Protein AF-A0A9P5X8L0-F1 (afdb_monomer_lite)

Sequence (121 aa):
MVHIRIDREKSPNWIYQDRNQNISRDLFMTTLLMVHNVLDGAITKDQLVEVAKSVPVPENDQFGECLPWILRVVERLDAGGFVTLKDAEALRGEFTEFAVGNRAYATSSRFPNVKVSSFCS

Foldseek 3Di:
DKFWFDDVVVDLFIDTDDDDDDPPQDQPLDAAEAQDDCVVPDPDPVNLSVLLVVQDDDGHNDGDGDPVSVLSSVVSCCVVVNKPFQDSVVQVVVSVVRSVVQNVVRDSVHDTDYHYDPRMD

Secondary structure (DSSP, 8-state):
-EEEEE-TTT-SSEEEEE----GGG----S-EEE---GGG----HHHHHHHHHTSPPP---S-S--HHHHHHHHHHHHHTTSS-BS-HHHHHHHHHHHHHHHTTT-BTTBPPPEEE-SSB-

Radius of gyration: 14.5 Å; chains: 1; bounding box: 35×28×37 Å

pLDDT: mean 83.15, std 11.41, range [53.38, 96.12]

Structure (mmCIF, N/CA/C/O backbone):
data_AF-A0A9P5X8L0-F1
#
_entry.id   AF-A0A9P5X8L0-F1
#
loop_
_atom_site.group_PDB
_atom_site.id
_atom_site.type_symbol
_atom_site.label_atom_id
_atom_site.label_alt_id
_atom_site.label_comp_id
_atom_site.label_asym_id
_atom_site.label_entity_id
_atom_site.label_seq_id
_atom_site.pdbx_PDB_ins_code
_atom_site.Cartn_x
_atom_site.Cartn_y
_atom_site.Cartn_z
_atom_site.occupancy
_atom_site.B_iso_or_equiv
_atom_site.auth_seq_id
_atom_site.auth_comp_id
_atom_site.auth_asym_id
_atom_site.auth_atom_id
_atom_site.pdbx_PDB_model_num
ATOM 1 N N . MET A 1 1 ? 0.524 8.508 -4.535 1.00 66.81 1 MET A N 1
ATOM 2 C CA . MET A 1 1 ? 0.836 7.066 -4.488 1.00 66.81 1 MET A CA 1
ATOM 3 C C . MET A 1 1 ? 2.252 6.922 -3.962 1.00 66.81 1 MET A C 1
ATOM 5 O O . MET A 1 1 ? 3.106 7.699 -4.378 1.00 66.81 1 MET A O 1
ATOM 9 N N . VAL A 1 2 ? 2.468 5.994 -3.033 1.00 72.50 2 VAL A N 1
ATOM 10 C CA . VAL A 1 2 ? 3.802 5.580 -2.577 1.00 72.50 2 VAL A CA 1
ATOM 11 C C . VAL A 1 2 ? 4.023 4.148 -3.048 1.00 72.50 2 VAL A C 1
ATOM 13 O O . VAL A 1 2 ? 3.094 3.343 -2.997 1.00 72.50 2 VAL A O 1
ATOM 16 N N . HIS A 1 3 ? 5.216 3.836 -3.543 1.00 78.94 3 HIS A N 1
ATOM 17 C CA . HIS A 1 3 ? 5.575 2.483 -3.972 1.00 78.94 3 HIS A CA 1
ATOM 18 C C . HIS A 1 3 ? 7.077 2.256 -3.831 1.00 78.94 3 HIS A C 1
ATOM 20 O O . HIS A 1 3 ? 7.849 3.195 -3.619 1.00 78.94 3 HIS A O 1
ATOM 26 N N . ILE A 1 4 ? 7.498 1.011 -4.018 1.00 76.81 4 ILE A N 1
ATOM 27 C CA . ILE A 1 4 ? 8.897 0.676 -4.271 1.00 76.81 4 ILE A CA 1
ATOM 28 C C . ILE A 1 4 ? 9.034 0.158 -5.696 1.00 76.81 4 ILE A C 1
ATOM 30 O O . ILE A 1 4 ? 8.149 -0.529 -6.203 1.00 76.81 4 ILE A O 1
ATOM 34 N N . ARG A 1 5 ? 10.130 0.520 -6.357 1.00 79.69 5 ARG A N 1
ATOM 35 C CA . ARG A 1 5 ? 10.473 0.012 -7.689 1.00 79.69 5 ARG A CA 1
ATOM 36 C C . ARG A 1 5 ? 11.959 0.145 -7.943 1.00 79.69 5 ARG A C 1
ATOM 38 O O . ARG A 1 5 ? 12.651 0.892 -7.254 1.00 79.69 5 ARG A O 1
ATOM 45 N N . ILE A 1 6 ? 12.432 -0.520 -8.990 1.00 78.19 6 ILE A N 1
ATOM 46 C CA . ILE A 1 6 ? 13.759 -0.243 -9.530 1.00 78.19 6 ILE A CA 1
ATOM 47 C C . ILE A 1 6 ? 13.727 1.106 -10.254 1.00 78.19 6 ILE A C 1
ATOM 49 O O . ILE A 1 6 ? 12.841 1.392 -11.071 1.00 78.19 6 ILE A O 1
ATOM 53 N N . ASP A 1 7 ? 14.732 1.920 -9.967 1.00 81.31 7 ASP A N 1
ATOM 54 C CA . ASP A 1 7 ? 15.091 3.113 -10.720 1.00 81.31 7 ASP A CA 1
ATOM 55 C C . ASP A 1 7 ? 16.567 2.985 -11.081 1.00 81.31 7 ASP A C 1
ATOM 57 O O . ASP A 1 7 ? 17.422 3.363 -10.289 1.00 81.31 7 ASP A O 1
ATOM 61 N N . ARG A 1 8 ? 16.866 2.378 -12.239 1.00 80.69 8 ARG A N 1
ATOM 62 C CA . ARG A 1 8 ? 18.242 2.012 -12.628 1.00 80.69 8 ARG A CA 1
ATOM 63 C C . ARG A 1 8 ? 19.173 3.222 -12.744 1.00 80.69 8 ARG A C 1
ATOM 65 O O . ARG A 1 8 ? 20.382 3.044 -12.669 1.00 80.69 8 ARG A O 1
ATOM 72 N N . GLU A 1 9 ? 18.627 4.427 -12.888 1.00 84.31 9 GLU A N 1
ATOM 73 C CA . GLU A 1 9 ? 19.405 5.669 -12.870 1.00 84.31 9 GLU A CA 1
ATOM 74 C C . GLU A 1 9 ? 19.872 6.043 -11.455 1.00 84.31 9 GLU A C 1
ATOM 76 O O . GLU A 1 9 ? 20.875 6.733 -11.300 1.00 84.31 9 GLU A O 1
ATOM 81 N N . LYS A 1 10 ? 19.167 5.581 -10.414 1.00 85.62 10 LYS A N 1
ATOM 82 C CA . LYS A 1 10 ? 19.440 5.917 -9.007 1.00 85.62 10 LYS A CA 1
ATOM 83 C C . LYS A 1 10 ? 19.950 4.746 -8.176 1.00 85.62 10 LYS A C 1
ATOM 85 O O . LYS A 1 10 ? 20.672 4.963 -7.210 1.00 85.62 10 LYS A O 1
ATOM 90 N N . SER A 1 11 ? 19.540 3.523 -8.496 1.00 87.12 11 SER A N 1
ATOM 91 C CA . SER A 1 11 ? 19.867 2.322 -7.733 1.00 87.12 11 SER A CA 1
ATOM 92 C C . SER A 1 11 ? 19.760 1.059 -8.594 1.00 87.12 11 SER A C 1
ATOM 94 O O . SER A 1 11 ? 18.815 0.917 -9.379 1.00 87.12 11 SER A O 1
ATOM 96 N N . PRO A 1 12 ? 20.681 0.091 -8.426 1.00 88.00 12 PRO A N 1
ATOM 97 C CA . PRO A 1 12 ? 20.545 -1.223 -9.047 1.00 88.00 12 PRO A CA 1
ATOM 98 C C . PRO A 1 12 ? 19.397 -2.049 -8.440 1.00 88.00 12 PRO A C 1
ATOM 100 O O . PRO A 1 12 ? 18.884 -2.938 -9.114 1.00 88.00 12 PRO A O 1
ATOM 103 N N . ASN A 1 13 ? 18.976 -1.727 -7.214 1.00 91.44 13 ASN A N 1
ATOM 104 C CA . ASN A 1 13 ? 17.926 -2.413 -6.460 1.00 91.44 13 ASN A CA 1
ATOM 105 C C . ASN A 1 13 ? 16.681 -1.530 -6.296 1.00 91.44 13 ASN A C 1
ATOM 107 O O . ASN A 1 13 ? 16.707 -0.328 -6.584 1.00 91.44 13 ASN A O 1
ATOM 111 N N . TRP A 1 14 ? 15.596 -2.110 -5.782 1.00 90.25 14 TRP A N 1
ATOM 112 C CA . TRP A 1 14 ? 14.420 -1.363 -5.351 1.00 90.25 14 TRP A CA 1
ATOM 113 C C . TRP A 1 14 ? 14.781 -0.197 -4.441 1.00 90.25 14 TRP A C 1
ATOM 115 O O . TRP A 1 14 ? 15.565 -0.322 -3.505 1.00 90.25 14 TRP A O 1
ATOM 125 N N . ILE A 1 15 ? 14.141 0.937 -4.709 1.00 89.94 15 ILE A N 1
ATOM 126 C CA . ILE A 1 15 ? 14.153 2.103 -3.840 1.00 89.94 15 ILE A CA 1
ATOM 127 C C . ILE A 1 15 ? 12.732 2.592 -3.624 1.00 89.94 15 ILE A C 1
ATOM 129 O O . ILE A 1 15 ? 11.842 2.410 -4.462 1.00 89.94 15 ILE A O 1
ATOM 133 N N . TYR A 1 16 ? 12.541 3.245 -2.486 1.00 88.25 16 TYR A N 1
ATOM 134 C CA . TYR A 1 16 ? 11.335 4.005 -2.223 1.00 88.25 16 TYR A CA 1
ATOM 135 C C . TYR A 1 16 ? 11.173 5.122 -3.255 1.00 88.25 16 TYR A C 1
ATOM 137 O O . TYR A 1 16 ? 12.140 5.810 -3.594 1.00 88.25 16 TYR A O 1
ATOM 145 N N . GLN A 1 17 ? 9.939 5.337 -3.710 1.00 83.56 17 GLN A N 1
ATOM 146 C CA . GLN A 1 17 ? 9.581 6.502 -4.505 1.00 83.56 17 GLN A CA 1
ATOM 147 C C . GLN A 1 17 ? 8.209 7.052 -4.116 1.00 83.56 17 GLN A C 1
ATOM 149 O O . GLN A 1 17 ? 7.242 6.306 -3.939 1.00 83.56 17 GLN A O 1
ATOM 154 N N . ASP A 1 18 ? 8.104 8.378 -4.111 1.00 83.44 18 ASP A N 1
ATOM 155 C CA . ASP A 1 18 ? 6.845 9.100 -4.192 1.00 83.44 18 ASP A CA 1
ATOM 156 C C . ASP A 1 18 ? 6.841 9.963 -5.456 1.00 83.44 18 ASP A C 1
ATOM 158 O O . ASP A 1 18 ? 7.768 10.719 -5.740 1.00 83.44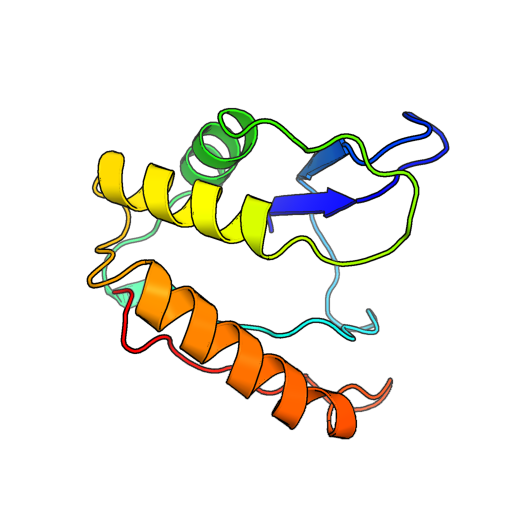 18 ASP A O 1
ATOM 162 N N . ARG A 1 19 ? 5.804 9.815 -6.278 1.00 74.50 19 ARG A N 1
ATOM 163 C CA . ARG A 1 19 ? 5.645 10.627 -7.486 1.00 74.50 19 ARG A CA 1
ATOM 164 C C . ARG A 1 19 ? 4.178 10.862 -7.785 1.00 74.50 19 ARG A C 1
ATOM 166 O O . ARG A 1 19 ? 3.322 10.030 -7.477 1.00 74.50 19 ARG A O 1
ATOM 173 N N . ASN A 1 20 ? 3.899 11.982 -8.440 1.00 73.62 20 ASN A N 1
ATOM 174 C CA . ASN A 1 20 ? 2.622 12.159 -9.115 1.00 73.62 20 ASN A CA 1
ATOM 175 C C . ASN A 1 20 ? 2.634 11.247 -10.344 1.00 73.62 20 ASN A C 1
ATOM 177 O O . ASN A 1 20 ? 3.447 11.428 -11.248 1.00 73.62 20 ASN A O 1
ATOM 181 N N . GLN A 1 21 ? 1.776 10.230 -10.340 1.00 67.50 21 GLN A N 1
ATOM 182 C CA . GLN A 1 21 ? 1.684 9.254 -11.418 1.00 67.50 21 GLN A CA 1
ATOM 183 C C . GLN A 1 21 ? 0.395 9.489 -12.192 1.00 67.50 21 GLN A C 1
ATOM 185 O O . GLN A 1 21 ? -0.692 9.491 -11.614 1.00 67.50 21 GLN A O 1
ATOM 190 N N . ASN A 1 22 ? 0.521 9.708 -13.501 1.00 68.75 22 ASN A N 1
ATOM 191 C CA . ASN A 1 22 ? -0.637 9.793 -14.373 1.00 68.75 22 ASN A CA 1
ATOM 192 C C . ASN A 1 22 ? -1.142 8.379 -14.668 1.00 68.75 22 ASN A C 1
ATOM 194 O O . ASN A 1 22 ? -0.651 7.706 -15.569 1.00 68.75 22 ASN A O 1
ATOM 198 N N . ILE A 1 23 ? -2.152 7.955 -13.915 1.00 65.25 23 ILE A N 1
ATOM 199 C CA . ILE A 1 23 ? -2.701 6.604 -14.014 1.00 65.25 23 ILE A CA 1
ATOM 200 C C . ILE A 1 23 ? -3.498 6.351 -15.304 1.00 65.25 23 ILE A C 1
ATOM 202 O O . ILE A 1 23 ? -3.776 5.204 -15.630 1.00 65.25 23 ILE A O 1
ATOM 206 N N . SER A 1 24 ? -3.863 7.396 -16.058 1.00 57.91 24 SER A N 1
ATOM 207 C CA . SER A 1 24 ? -4.786 7.292 -17.204 1.00 57.91 24 SER A CA 1
ATOM 208 C C . SER A 1 24 ? -4.231 6.538 -18.420 1.00 57.91 24 SER A C 1
ATOM 210 O O . SER A 1 24 ? -4.972 6.276 -19.364 1.00 57.91 24 SER A O 1
ATOM 212 N N . ARG A 1 25 ? -2.935 6.206 -18.427 1.00 53.38 25 ARG A N 1
ATOM 213 C CA . ARG A 1 25 ? -2.257 5.486 -19.522 1.00 53.38 25 ARG A CA 1
ATOM 214 C C . ARG A 1 25 ? -1.232 4.467 -19.033 1.00 53.38 25 ARG A C 1
ATOM 216 O O . ARG A 1 25 ? -0.501 3.904 -19.843 1.00 53.38 25 ARG A O 1
ATOM 223 N N . ASP A 1 26 ? -1.163 4.261 -17.723 1.00 59.00 26 ASP A N 1
ATOM 224 C CA . ASP A 1 26 ? -0.261 3.280 -17.144 1.00 59.00 26 ASP A CA 1
ATOM 225 C C . ASP A 1 26 ? -0.912 1.901 -17.181 1.00 59.00 26 ASP A C 1
ATOM 227 O O . ASP A 1 26 ? -2.090 1.720 -16.866 1.00 59.00 26 ASP A O 1
ATOM 231 N N . LEU A 1 27 ? -0.114 0.914 -17.574 1.00 55.88 27 LEU A N 1
ATOM 232 C CA . LEU A 1 27 ? -0.525 -0.476 -17.602 1.00 55.88 27 LEU A CA 1
ATOM 233 C C . LEU A 1 27 ? -0.308 -1.053 -16.206 1.00 55.88 27 LEU A C 1
ATOM 235 O O . LEU A 1 27 ? 0.757 -1.566 -15.867 1.00 55.88 27 LEU A O 1
ATOM 239 N N . PHE A 1 28 ? -1.326 -0.911 -15.368 1.00 57.50 28 PHE A N 1
ATOM 240 C CA . PHE A 1 28 ? -1.329 -1.475 -14.032 1.00 57.50 28 PHE A CA 1
ATOM 241 C C . PHE A 1 28 ? -1.634 -2.969 -14.122 1.00 57.50 28 PHE A C 1
ATOM 243 O O . PHE A 1 28 ? -2.775 -3.398 -13.987 1.00 57.50 28 PHE A O 1
ATOM 250 N N . MET A 1 29 ? -0.590 -3.787 -14.284 1.00 55.78 29 MET A N 1
ATOM 251 C CA . MET A 1 29 ? -0.645 -5.214 -13.918 1.00 55.78 29 MET A CA 1
ATOM 252 C C . MET A 1 29 ? -0.691 -5.420 -12.393 1.00 55.78 29 MET A C 1
ATOM 254 O O . MET A 1 29 ? -0.319 -6.474 -11.884 1.00 55.78 29 MET A O 1
ATOM 258 N N . THR A 1 30 ? -1.094 -4.384 -11.664 1.00 61.50 30 THR A N 1
ATOM 259 C CA . THR A 1 30 ? -1.005 -4.266 -10.219 1.00 61.50 30 THR A CA 1
ATOM 260 C C . THR A 1 30 ? -2.365 -4.536 -9.613 1.00 61.50 30 THR A C 1
ATOM 262 O O . THR A 1 30 ? -3.392 -4.043 -10.091 1.00 61.50 30 THR A O 1
ATOM 265 N N . THR A 1 31 ? -2.375 -5.299 -8.534 1.00 70.75 31 THR A N 1
ATOM 266 C CA . THR A 1 31 ? -3.602 -5.589 -7.798 1.00 70.75 31 THR A CA 1
ATOM 267 C C . THR A 1 31 ? -3.934 -4.401 -6.901 1.00 70.75 31 THR A C 1
ATOM 269 O O . THR A 1 31 ? -3.134 -4.035 -6.045 1.00 70.75 31 THR A O 1
ATOM 272 N N . LEU A 1 32 ? -5.103 -3.779 -7.089 1.00 76.62 32 LEU A N 1
ATOM 273 C CA . LEU A 1 32 ? -5.512 -2.616 -6.295 1.00 76.62 32 LEU A CA 1
ATOM 274 C C . LEU A 1 32 ? -6.434 -3.034 -5.145 1.00 76.62 32 LEU A C 1
ATOM 276 O O . LEU A 1 32 ? -7.635 -3.233 -5.334 1.00 76.62 32 LEU A O 1
ATOM 280 N N . LEU A 1 33 ? -5.861 -3.142 -3.948 1.00 83.81 33 LEU A N 1
ATOM 281 C CA . LEU A 1 33 ? -6.604 -3.338 -2.705 1.00 83.81 33 LEU A CA 1
ATOM 282 C C . LEU A 1 33 ? -6.705 -2.005 -1.950 1.00 83.81 33 LEU A C 1
ATOM 284 O O . LEU A 1 33 ? -5.691 -1.395 -1.613 1.00 83.81 33 LEU A O 1
ATOM 288 N N . MET A 1 34 ? -7.927 -1.544 -1.695 1.00 86.75 34 MET A N 1
ATOM 289 C CA . MET A 1 34 ? -8.205 -0.368 -0.874 1.00 86.75 34 MET A CA 1
ATOM 290 C C . MET A 1 34 ? -8.183 -0.774 0.601 1.00 86.75 34 MET A C 1
ATOM 292 O O . MET A 1 34 ? -8.966 -1.623 1.018 1.00 86.75 34 MET A O 1
ATOM 296 N N . VAL A 1 35 ? -7.287 -0.159 1.374 1.00 88.56 35 VAL A N 1
ATOM 297 C CA . VAL A 1 35 ? -7.115 -0.414 2.817 1.00 88.56 35 VAL A CA 1
ATOM 298 C C . VAL A 1 35 ? -7.655 0.708 3.703 1.00 88.56 35 VAL A C 1
ATOM 300 O O . VAL A 1 35 ? -7.672 0.561 4.914 1.00 88.56 35 VAL A O 1
ATOM 303 N N . HIS A 1 36 ? -8.064 1.828 3.106 1.00 86.25 36 HIS A N 1
ATOM 304 C CA . HIS A 1 36 ? -8.587 2.987 3.819 1.00 86.25 36 HIS A CA 1
ATOM 305 C C . HIS A 1 36 ? -9.551 3.762 2.929 1.00 86.25 36 HIS A C 1
ATOM 307 O O . HIS A 1 36 ? -9.236 4.014 1.758 1.00 86.25 36 HIS A O 1
ATOM 313 N N . ASN A 1 37 ? -10.694 4.168 3.475 1.00 82.38 37 ASN A N 1
ATOM 314 C CA . ASN A 1 37 ? -11.643 5.028 2.783 1.00 82.38 37 ASN A CA 1
ATOM 315 C C . ASN A 1 37 ? -11.483 6.473 3.268 1.00 82.38 37 ASN A C 1
ATOM 317 O O . ASN A 1 37 ? -11.643 6.786 4.440 1.00 82.38 37 ASN A O 1
ATOM 321 N N . VAL A 1 38 ? -11.212 7.392 2.340 1.00 81.94 38 VAL A N 1
ATOM 322 C CA . VAL A 1 38 ? -11.001 8.815 2.662 1.00 81.94 38 VAL A CA 1
ATOM 323 C C . VAL A 1 38 ? -12.219 9.488 3.302 1.00 81.94 38 VAL A C 1
ATOM 325 O O . VAL A 1 38 ? -12.063 10.531 3.934 1.00 81.94 38 VAL A O 1
ATOM 328 N N . LEU A 1 39 ? -13.415 8.907 3.149 1.00 81.19 39 LEU A N 1
ATOM 329 C CA . LEU A 1 39 ? -14.629 9.381 3.816 1.00 81.19 39 LEU A CA 1
ATOM 330 C C . LEU A 1 39 ? -14.580 9.193 5.341 1.00 81.19 39 LEU A C 1
ATOM 332 O O . LEU A 1 39 ? -15.233 9.956 6.047 1.00 81.19 39 LEU A O 1
ATOM 336 N N . ASP A 1 40 ? -13.765 8.260 5.838 1.00 78.25 40 ASP A N 1
ATOM 337 C CA . ASP A 1 40 ? -13.599 7.968 7.268 1.00 78.25 40 ASP A CA 1
ATOM 338 C C . ASP A 1 40 ? -12.497 8.831 7.924 1.00 78.25 40 ASP A C 1
ATOM 340 O O . ASP A 1 40 ? -12.199 8.703 9.110 1.00 78.25 40 ASP A O 1
ATOM 344 N N . GLY A 1 41 ? -11.911 9.761 7.158 1.00 81.94 41 GLY A N 1
ATOM 345 C CA . GLY A 1 41 ? -10.840 10.667 7.576 1.00 81.94 41 GLY A CA 1
ATOM 346 C C . GLY A 1 41 ? -9.649 10.572 6.627 1.00 81.94 41 GLY A C 1
ATOM 347 O O . GLY A 1 41 ? -9.200 9.488 6.284 1.00 81.94 41 GLY A O 1
ATOM 348 N N . ALA A 1 42 ? -9.120 11.692 6.141 1.00 82.88 42 ALA A N 1
ATOM 349 C CA . ALA A 1 42 ? -8.057 11.637 5.140 1.00 82.88 42 ALA A CA 1
ATOM 350 C C . ALA A 1 42 ? -6.691 11.316 5.772 1.00 82.88 42 ALA A C 1
ATOM 352 O O . ALA A 1 42 ? -6.171 12.110 6.555 1.00 82.88 42 ALA A O 1
ATOM 353 N N . ILE A 1 43 ? -6.055 10.220 5.343 1.00 89.38 43 ILE A N 1
ATOM 354 C CA . ILE A 1 43 ? -4.603 10.058 5.484 1.00 89.38 43 ILE A CA 1
ATOM 355 C C . ILE A 1 43 ? -3.960 11.033 4.502 1.00 89.38 43 ILE A C 1
ATOM 357 O O . ILE A 1 43 ? -4.129 10.922 3.282 1.00 89.38 43 ILE A O 1
ATOM 361 N N . THR A 1 44 ? -3.246 12.023 5.023 1.00 89.31 44 THR A N 1
ATOM 362 C CA . THR A 1 44 ? -2.572 13.002 4.173 1.00 89.31 44 THR A CA 1
ATOM 363 C C . THR A 1 44 ? -1.428 12.341 3.405 1.00 89.31 44 THR A C 1
ATOM 365 O O . THR A 1 44 ? -0.858 11.330 3.823 1.00 89.31 44 THR A O 1
ATOM 368 N N . LYS A 1 45 ? -1.052 12.932 2.265 1.00 86.06 45 LYS A N 1
ATOM 369 C CA . LYS A 1 45 ? 0.094 12.450 1.482 1.00 86.06 45 LYS A CA 1
ATOM 370 C C . LYS A 1 45 ? 1.365 12.397 2.335 1.00 86.06 45 LYS A C 1
ATOM 372 O O . LYS A 1 45 ? 2.101 11.422 2.232 1.00 86.06 45 LYS A O 1
ATOM 377 N N . ASP A 1 46 ? 1.604 13.417 3.152 1.00 89.56 46 ASP A N 1
ATOM 378 C CA . ASP A 1 46 ? 2.833 13.533 3.936 1.00 89.56 46 ASP A CA 1
ATOM 379 C C . ASP A 1 46 ? 2.911 12.450 5.015 1.00 89.56 46 ASP A C 1
ATOM 381 O O . ASP A 1 46 ? 3.937 11.783 5.117 1.00 89.56 46 ASP A O 1
ATOM 385 N N . GLN A 1 47 ? 1.801 12.168 5.707 1.00 91.00 47 GLN A N 1
ATOM 386 C CA . GLN A 1 47 ? 1.704 11.042 6.647 1.00 91.00 47 GLN A CA 1
ATOM 387 C C . GLN A 1 47 ? 1.990 9.704 5.956 1.00 91.00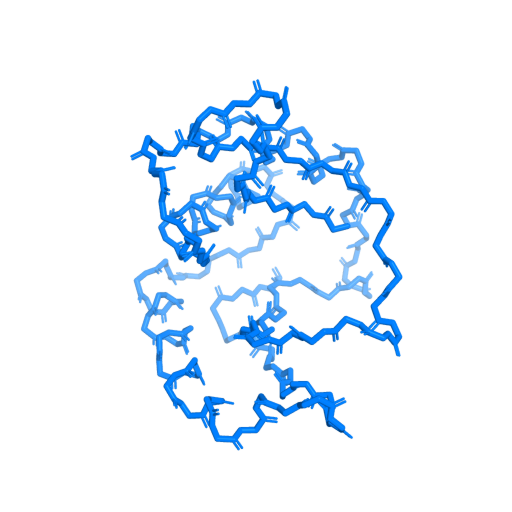 47 GLN A C 1
ATOM 389 O O . GLN A 1 47 ? 2.795 8.908 6.435 1.00 91.00 47 GLN A O 1
ATOM 394 N N . LEU A 1 48 ? 1.378 9.466 4.791 1.00 90.31 48 LEU A N 1
ATOM 395 C CA . LEU A 1 48 ? 1.605 8.237 4.032 1.00 90.31 48 LEU A CA 1
ATOM 396 C C . LEU A 1 48 ? 3.068 8.106 3.572 1.00 90.31 48 LEU A C 1
ATOM 398 O O . LEU A 1 48 ? 3.633 7.012 3.593 1.00 90.31 48 LEU A O 1
ATOM 402 N N . VAL A 1 49 ? 3.688 9.209 3.146 1.00 91.31 49 VAL A N 1
ATOM 403 C CA . VAL A 1 49 ? 5.097 9.255 2.731 1.00 91.31 49 VAL A CA 1
ATOM 404 C C . VAL A 1 49 ? 6.024 8.973 3.909 1.00 91.31 49 VAL A C 1
ATOM 406 O O . VAL A 1 49 ? 6.939 8.162 3.770 1.00 91.31 49 VAL A O 1
ATOM 409 N N . GLU A 1 50 ? 5.790 9.612 5.052 1.00 93.06 50 GLU A N 1
ATOM 410 C CA . GLU A 1 50 ? 6.574 9.430 6.274 1.00 93.06 50 GLU A CA 1
ATOM 411 C C . GLU A 1 50 ? 6.528 7.974 6.746 1.00 93.06 50 GLU A C 1
ATOM 413 O O . GLU A 1 50 ? 7.573 7.339 6.917 1.00 93.06 50 GLU A O 1
ATOM 418 N N . VAL A 1 51 ? 5.323 7.405 6.841 1.00 9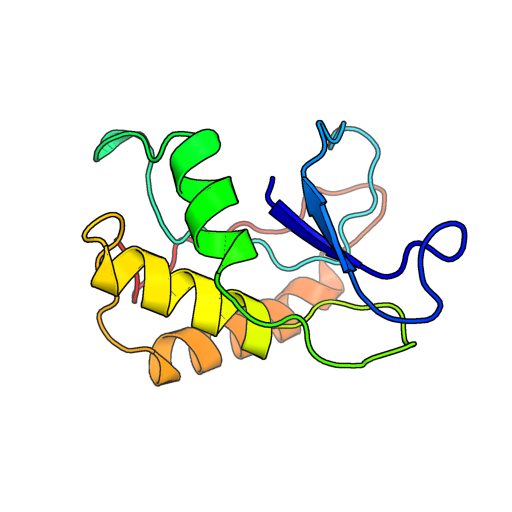4.12 51 VAL A N 1
ATOM 419 C CA . VAL A 1 51 ? 5.135 6.008 7.238 1.00 94.12 51 VAL A CA 1
ATOM 420 C C . VAL A 1 51 ? 5.816 5.061 6.252 1.00 94.12 51 VAL A C 1
ATOM 422 O O . VAL A 1 51 ? 6.578 4.187 6.666 1.00 94.12 51 VAL A O 1
ATOM 425 N N . ALA A 1 52 ? 5.623 5.246 4.946 1.00 93.19 52 ALA A N 1
ATOM 426 C CA . ALA A 1 52 ? 6.214 4.356 3.952 1.00 93.19 52 ALA A CA 1
ATOM 427 C C . ALA A 1 52 ? 7.753 4.426 3.914 1.00 93.19 52 ALA A C 1
ATOM 429 O O . ALA A 1 52 ? 8.402 3.396 3.735 1.00 93.19 52 ALA A O 1
ATOM 430 N N . LYS A 1 53 ? 8.352 5.605 4.136 1.00 92.75 53 LYS A N 1
ATOM 431 C CA . LYS A 1 53 ? 9.815 5.766 4.249 1.00 92.75 53 LYS A CA 1
ATOM 432 C C . LYS A 1 53 ? 10.400 5.081 5.483 1.00 92.75 53 LYS A C 1
ATOM 434 O O . LYS A 1 53 ? 11.565 4.694 5.455 1.00 92.75 53 LYS A O 1
ATOM 439 N N . SER A 1 54 ? 9.610 4.913 6.544 1.00 94.62 54 SER A N 1
ATOM 440 C CA . SER A 1 54 ? 10.043 4.207 7.757 1.00 94.62 54 SER A CA 1
ATOM 441 C C . SER A 1 54 ? 10.184 2.689 7.566 1.00 94.62 54 SER A C 1
ATOM 443 O O . SER A 1 54 ? 10.798 2.018 8.397 1.00 94.62 54 SER A O 1
ATOM 445 N N . VAL A 1 55 ? 9.630 2.127 6.483 1.00 95.19 55 VAL A N 1
ATOM 446 C CA . VAL A 1 55 ? 9.669 0.688 6.204 1.00 95.19 55 VAL A CA 1
ATOM 447 C C . VAL A 1 55 ? 10.874 0.347 5.323 1.00 95.19 55 VAL A C 1
ATOM 449 O O . VAL A 1 55 ? 10.923 0.782 4.168 1.00 95.19 55 VAL A O 1
ATOM 452 N N . PRO A 1 56 ? 11.813 -0.497 5.799 1.00 93.50 56 PRO A N 1
ATOM 453 C CA . PRO A 1 56 ? 12.974 -0.898 5.015 1.00 93.50 56 PRO A CA 1
ATOM 454 C C . PRO A 1 56 ? 12.586 -1.553 3.688 1.00 93.50 56 PRO A C 1
ATOM 456 O O . PRO A 1 56 ? 11.861 -2.557 3.649 1.00 93.50 56 PRO A O 1
ATOM 459 N N . VAL A 1 57 ? 13.105 -0.991 2.598 1.00 91.81 57 VAL A N 1
ATOM 460 C CA . VAL A 1 57 ? 12.968 -1.551 1.252 1.00 91.81 57 VAL A CA 1
ATOM 461 C C . VAL A 1 57 ? 13.849 -2.802 1.167 1.00 91.81 57 VAL A C 1
ATOM 463 O O . VAL A 1 57 ? 15.025 -2.725 1.518 1.00 91.81 57 VAL A O 1
ATOM 466 N N . PRO A 1 58 ? 13.311 -3.966 0.766 1.00 91.00 58 PRO A N 1
ATOM 467 C CA . PRO A 1 58 ? 14.122 -5.169 0.636 1.00 91.00 58 PRO A CA 1
ATOM 468 C C . PRO A 1 58 ? 15.103 -5.042 -0.534 1.00 91.00 58 PRO A C 1
ATOM 470 O O . PRO A 1 58 ? 14.778 -4.439 -1.559 1.00 91.00 58 PRO A O 1
ATOM 473 N N . GLU A 1 59 ? 16.283 -5.648 -0.401 1.00 91.06 59 GLU A N 1
ATOM 474 C CA . GLU A 1 59 ? 17.235 -5.740 -1.507 1.00 91.06 59 GLU A CA 1
ATOM 475 C C . GLU A 1 59 ? 16.687 -6.680 -2.587 1.00 91.06 59 GLU A C 1
ATOM 477 O O . GLU A 1 59 ? 16.548 -7.884 -2.374 1.00 91.06 59 GLU A O 1
ATOM 482 N N . ASN A 1 60 ? 16.309 -6.111 -3.731 1.00 89.00 60 ASN A N 1
ATOM 483 C CA . ASN A 1 60 ? 15.749 -6.839 -4.864 1.00 89.00 60 ASN A CA 1
ATOM 484 C C . ASN A 1 60 ? 16.037 -6.072 -6.163 1.00 89.00 60 ASN A C 1
ATOM 486 O O . ASN A 1 60 ? 15.781 -4.868 -6.242 1.00 89.00 60 ASN A O 1
ATOM 490 N N . ASP A 1 61 ? 16.557 -6.764 -7.173 1.00 89.25 61 ASP A N 1
ATOM 491 C CA . ASP A 1 61 ? 16.935 -6.227 -8.482 1.00 89.25 61 ASP A CA 1
ATOM 492 C C . ASP A 1 61 ? 15.998 -6.674 -9.622 1.00 89.25 61 ASP A C 1
ATOM 494 O O . ASP A 1 61 ? 16.273 -6.420 -10.801 1.00 89.25 61 ASP A O 1
ATOM 498 N N . GLN A 1 62 ? 14.863 -7.294 -9.288 1.00 87.12 62 GLN A N 1
ATOM 499 C CA . GLN A 1 62 ? 13.831 -7.740 -10.220 1.00 87.12 62 GLN A CA 1
ATOM 500 C C . GLN A 1 62 ? 12.649 -6.768 -10.273 1.00 87.12 62 GLN A C 1
ATOM 502 O O . GLN A 1 62 ? 12.254 -6.148 -9.285 1.00 87.12 62 GLN A O 1
ATOM 507 N N . PHE A 1 63 ? 12.057 -6.608 -11.455 1.00 79.44 63 PHE A N 1
ATOM 508 C CA . PHE A 1 63 ? 10.844 -5.807 -11.602 1.00 79.44 63 PHE A CA 1
ATOM 509 C C . PHE A 1 63 ? 9.642 -6.546 -11.011 1.00 79.44 63 PHE A C 1
ATOM 511 O O . PHE A 1 63 ? 9.421 -7.715 -11.316 1.00 79.44 63 PHE A O 1
ATOM 518 N N . GLY A 1 64 ? 8.836 -5.855 -10.205 1.00 76.81 64 GLY A N 1
ATOM 519 C CA . GLY A 1 64 ? 7.617 -6.424 -9.644 1.00 76.81 64 GLY A CA 1
ATOM 520 C C . GLY A 1 64 ? 7.057 -5.618 -8.480 1.00 76.81 64 GLY A C 1
ATOM 521 O O . GLY A 1 64 ? 7.554 -4.543 -8.147 1.00 76.81 64 GLY A O 1
ATOM 522 N N . GLU A 1 65 ? 6.013 -6.169 -7.870 1.00 79.00 65 GLU A N 1
ATOM 523 C CA . GLU A 1 65 ? 5.419 -5.669 -6.633 1.00 79.00 65 GLU A CA 1
ATOM 524 C C . GLU A 1 65 ? 5.996 -6.410 -5.423 1.00 79.00 65 GLU A C 1
ATOM 526 O O . GLU A 1 65 ? 6.423 -7.562 -5.518 1.00 79.00 65 GLU A O 1
ATOM 531 N N . CYS A 1 66 ? 5.951 -5.774 -4.252 1.00 86.75 66 CYS A N 1
ATOM 532 C CA . CYS A 1 66 ? 6.386 -6.388 -3.004 1.00 86.75 66 CYS A CA 1
ATOM 533 C C . CYS A 1 66 ? 5.267 -6.380 -1.971 1.00 86.75 66 CYS A C 1
ATOM 535 O O . CYS A 1 66 ? 5.181 -5.476 -1.136 1.00 86.75 66 CYS A O 1
ATOM 537 N N . LEU A 1 67 ? 4.444 -7.428 -1.989 1.00 87.19 67 LEU A N 1
ATOM 538 C CA . LEU A 1 67 ? 3.412 -7.616 -0.974 1.00 87.19 67 LEU A CA 1
ATOM 539 C C . LEU A 1 67 ? 3.982 -7.563 0.463 1.00 87.19 67 LEU A C 1
ATOM 541 O O . LEU A 1 67 ? 3.416 -6.842 1.281 1.00 87.19 67 LEU A O 1
ATOM 545 N N . PRO A 1 68 ? 5.127 -8.201 0.794 1.00 91.00 68 PRO A N 1
ATOM 546 C CA . PRO A 1 68 ? 5.702 -8.094 2.138 1.00 91.00 68 PRO A CA 1
ATOM 547 C C . PRO A 1 68 ? 6.086 -6.670 2.562 1.00 91.00 68 PRO A C 1
ATOM 549 O O . PRO A 1 68 ? 6.023 -6.341 3.743 1.00 91.00 68 PRO A O 1
ATOM 552 N N . TRP A 1 69 ? 6.518 -5.811 1.636 1.00 92.12 69 TRP A N 1
ATOM 553 C CA . TRP A 1 69 ? 6.795 -4.412 1.965 1.00 92.12 69 TRP A CA 1
ATOM 554 C C . TRP A 1 69 ? 5.497 -3.632 2.182 1.00 92.12 69 TRP A C 1
ATOM 556 O O . TRP A 1 69 ? 5.390 -2.938 3.186 1.00 92.12 69 TRP A O 1
ATOM 566 N N . ILE A 1 70 ? 4.495 -3.812 1.314 1.00 90.94 70 ILE A N 1
ATOM 567 C CA . ILE A 1 70 ? 3.189 -3.150 1.456 1.00 90.94 70 ILE A CA 1
ATOM 568 C C . ILE A 1 70 ? 2.522 -3.522 2.784 1.00 90.94 70 ILE A C 1
ATOM 570 O O . ILE A 1 70 ? 2.059 -2.633 3.489 1.00 90.94 70 ILE A O 1
ATOM 574 N N . LEU A 1 71 ? 2.518 -4.803 3.165 1.00 93.06 71 LEU A N 1
ATOM 575 C CA . LEU A 1 71 ? 1.931 -5.238 4.439 1.00 93.06 71 LEU A CA 1
ATOM 576 C C . LEU A 1 71 ? 2.612 -4.570 5.638 1.00 93.06 71 LEU A C 1
ATOM 578 O O . LEU A 1 71 ? 1.923 -4.068 6.517 1.00 93.06 71 LEU A O 1
ATOM 582 N N . ARG A 1 72 ? 3.945 -4.442 5.620 1.00 95.06 72 ARG A N 1
ATOM 583 C CA . ARG A 1 72 ? 4.679 -3.705 6.661 1.00 95.06 72 ARG A CA 1
ATOM 584 C C . ARG A 1 72 ? 4.326 -2.218 6.695 1.00 95.06 72 ARG A C 1
ATOM 586 O O . ARG A 1 72 ? 4.327 -1.620 7.763 1.00 95.06 72 ARG A O 1
ATOM 593 N N . VAL A 1 73 ? 4.016 -1.603 5.552 1.00 93.75 73 VAL A N 1
ATOM 594 C CA . VAL A 1 73 ? 3.499 -0.222 5.517 1.00 93.75 73 VAL A CA 1
ATOM 595 C C . VAL A 1 73 ? 2.119 -0.148 6.170 1.00 93.75 73 VAL A C 1
ATOM 597 O O . VAL A 1 73 ? 1.892 0.756 6.967 1.00 93.75 73 VAL A O 1
ATOM 600 N N . VAL A 1 74 ? 1.225 -1.104 5.897 1.00 94.44 74 VAL A N 1
ATOM 601 C CA . VAL A 1 74 ? -0.107 -1.169 6.530 1.00 94.44 74 VAL A CA 1
ATOM 602 C C . VAL A 1 74 ? 0.003 -1.374 8.043 1.00 94.44 74 VAL A C 1
ATOM 604 O O . VAL A 1 74 ? -0.646 -0.652 8.790 1.00 94.44 74 VAL A O 1
ATOM 607 N N . GLU A 1 75 ? 0.879 -2.264 8.511 1.00 95.88 75 GLU A N 1
ATOM 608 C CA . GLU A 1 75 ? 1.158 -2.454 9.946 1.00 95.88 75 GLU A CA 1
ATOM 609 C C . GLU A 1 75 ? 1.654 -1.162 10.616 1.00 95.88 75 GLU A C 1
ATOM 611 O O . GLU A 1 75 ? 1.300 -0.863 11.754 1.00 95.88 75 GLU A O 1
ATOM 616 N N . ARG A 1 76 ? 2.466 -0.357 9.918 1.00 96.12 76 ARG A N 1
ATOM 617 C CA . ARG A 1 76 ? 2.914 0.944 10.439 1.00 96.12 76 ARG A CA 1
ATOM 618 C C . ARG A 1 76 ? 1.812 2.001 10.429 1.00 96.12 76 ARG A C 1
ATOM 620 O O . ARG A 1 76 ? 1.795 2.839 11.326 1.00 96.12 76 ARG A O 1
ATOM 627 N N . LEU A 1 77 ? 0.914 1.973 9.444 1.00 94.31 77 LEU A N 1
ATOM 628 C CA . LEU A 1 77 ? -0.269 2.838 9.424 1.00 94.31 77 LEU A CA 1
ATOM 629 C C . LEU A 1 77 ? -1.204 2.508 10.594 1.00 94.31 77 LEU A C 1
ATOM 631 O O . LEU A 1 77 ? -1.685 3.430 11.248 1.00 94.31 77 LEU A O 1
ATOM 635 N N . ASP A 1 78 ? -1.388 1.221 10.890 1.00 95.19 78 ASP A N 1
ATOM 636 C CA . ASP A 1 78 ? -2.152 0.738 12.044 1.00 95.19 78 ASP A CA 1
ATOM 637 C C . ASP A 1 78 ? -1.529 1.165 13.375 1.00 95.19 78 ASP A C 1
ATOM 639 O O . ASP A 1 78 ? -2.180 1.815 14.191 1.00 95.19 78 ASP A O 1
ATOM 643 N N . ALA A 1 79 ? -0.223 0.948 13.544 1.00 95.38 79 ALA A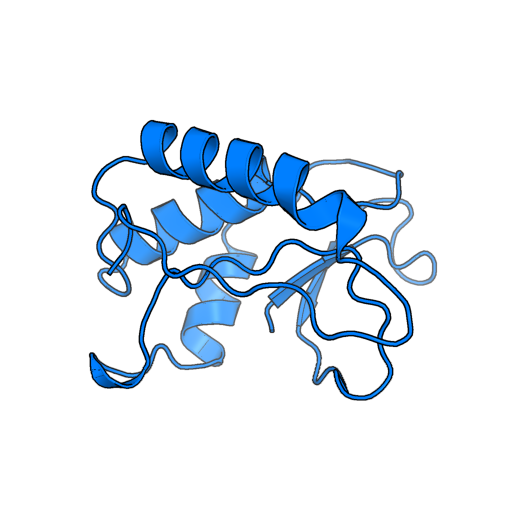 N 1
ATOM 644 C CA . ALA A 1 79 ? 0.498 1.403 14.732 1.00 95.38 79 ALA A CA 1
ATOM 645 C C . ALA A 1 79 ? 0.438 2.933 14.939 1.00 95.38 79 ALA A C 1
ATOM 647 O O . ALA A 1 79 ? 0.561 3.409 16.067 1.00 95.38 79 ALA A O 1
ATOM 648 N N . GLY A 1 80 ? 0.271 3.705 13.858 1.00 92.94 80 GLY A N 1
ATOM 649 C CA . GLY A 1 80 ? 0.084 5.158 13.889 1.00 92.94 80 GLY A CA 1
ATOM 650 C C . GLY A 1 80 ? -1.367 5.614 14.075 1.00 92.94 80 GLY A C 1
ATOM 651 O O . GLY A 1 80 ? -1.604 6.817 14.160 1.00 92.94 80 GLY A O 1
ATOM 652 N N . GLY A 1 81 ? -2.332 4.689 14.124 1.00 91.81 81 GLY A N 1
ATOM 653 C CA . GLY A 1 81 ? -3.763 4.986 14.227 1.00 91.81 81 GLY A CA 1
ATOM 654 C C . GLY A 1 81 ? -4.376 5.584 12.956 1.00 91.81 81 GLY A C 1
ATOM 655 O O . GLY A 1 81 ? -5.426 6.216 13.028 1.00 91.81 81 GLY A O 1
ATOM 656 N N . PHE A 1 82 ? -3.719 5.430 11.802 1.00 90.94 82 PHE A N 1
ATOM 657 C CA . PHE A 1 82 ? -4.194 5.957 10.517 1.00 90.94 82 PHE A CA 1
ATOM 658 C C . PHE A 1 82 ? -5.151 5.006 9.794 1.00 90.94 82 PHE A C 1
ATOM 660 O O . PHE A 1 82 ? -5.951 5.457 8.983 1.00 90.94 82 PHE A O 1
ATOM 667 N N . VAL A 1 83 ? -5.026 3.707 10.060 1.00 92.31 83 VAL A N 1
ATOM 668 C CA . VAL A 1 83 ? -5.856 2.611 9.540 1.00 92.31 83 VAL A CA 1
ATOM 669 C C . VAL A 1 83 ? -6.102 1.657 10.702 1.00 92.31 83 VAL A C 1
ATOM 671 O O . VAL A 1 83 ? -5.296 1.609 11.621 1.00 92.31 83 VAL A O 1
ATOM 674 N N . THR A 1 84 ? -7.179 0.884 10.674 1.00 92.56 84 THR A N 1
ATOM 675 C CA . THR A 1 84 ? -7.371 -0.243 11.592 1.00 92.56 84 THR A CA 1
ATOM 676 C C . THR A 1 84 ? -7.082 -1.551 10.868 1.00 92.56 84 THR A 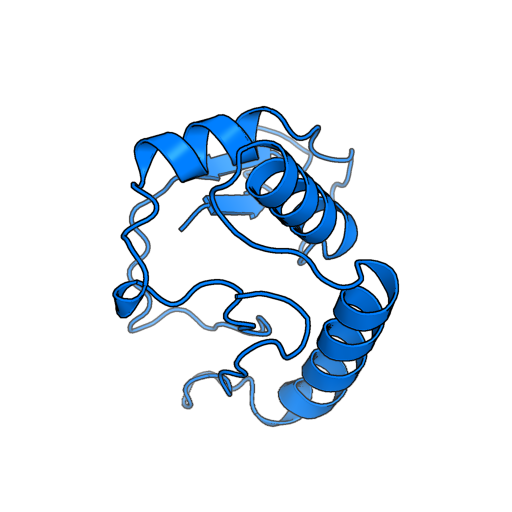C 1
ATOM 678 O O . THR A 1 84 ? -7.852 -1.963 9.997 1.00 92.56 84 THR A O 1
ATOM 681 N N . LEU A 1 85 ? -5.993 -2.230 11.226 1.00 94.38 85 LEU A N 1
ATOM 682 C CA . LEU A 1 85 ? -5.659 -3.560 10.720 1.00 94.38 85 LEU A CA 1
ATOM 683 C C . LEU A 1 85 ? -6.239 -4.632 11.648 1.00 94.38 85 LEU A C 1
ATOM 685 O O . LEU A 1 85 ? -5.795 -4.814 12.776 1.00 94.38 85 LEU A O 1
ATOM 689 N N . LYS A 1 86 ? -7.228 -5.380 11.159 1.00 94.69 86 LYS A N 1
ATOM 690 C CA . LYS A 1 86 ? -7.896 -6.427 11.950 1.00 94.69 86 LYS A CA 1
ATOM 691 C C . LYS A 1 86 ? -7.064 -7.704 12.049 1.00 94.69 86 LYS A C 1
ATOM 693 O O . LYS A 1 86 ? -7.024 -8.323 13.105 1.00 94.69 86 LYS A O 1
ATOM 698 N N . ASP A 1 87 ? -6.453 -8.112 10.936 1.00 95.38 87 ASP A N 1
ATOM 699 C CA . ASP A 1 87 ? -5.648 -9.333 10.833 1.00 95.38 87 ASP A CA 1
ATOM 700 C C . ASP A 1 87 ? -4.678 -9.231 9.641 1.00 95.38 87 ASP A C 1
ATOM 702 O O . ASP A 1 87 ? -5.094 -9.144 8.481 1.00 95.38 87 ASP A O 1
ATOM 706 N N . ALA A 1 88 ? -3.374 -9.228 9.930 1.00 93.38 88 ALA A N 1
ATOM 707 C CA . ALA A 1 88 ? -2.316 -9.080 8.932 1.00 93.38 88 ALA A CA 1
ATOM 708 C C . ALA A 1 88 ? -2.176 -10.301 8.008 1.00 93.38 88 ALA A C 1
ATOM 710 O O . ALA A 1 88 ? -1.924 -10.152 6.808 1.00 93.38 88 ALA A O 1
ATOM 711 N N . GLU A 1 89 ? -2.349 -11.512 8.539 1.00 94.31 89 GLU A N 1
ATOM 712 C CA . GLU A 1 89 ? -2.204 -12.739 7.754 1.00 94.31 89 GLU A CA 1
ATOM 713 C C . GLU A 1 89 ? -3.451 -12.998 6.909 1.00 94.31 89 GLU A C 1
ATOM 715 O O . GLU A 1 89 ? -3.340 -13.381 5.741 1.00 94.31 89 GLU A O 1
ATOM 720 N N . ALA A 1 90 ? -4.635 -12.678 7.428 1.00 94.31 90 ALA A N 1
ATOM 721 C CA . ALA A 1 90 ? -5.850 -12.717 6.627 1.00 94.31 90 ALA A CA 1
ATOM 722 C C . ALA A 1 90 ? -5.823 -11.670 5.498 1.00 94.31 90 ALA A C 1
ATOM 724 O O . ALA A 1 90 ? -6.201 -11.984 4.369 1.00 94.31 90 ALA A O 1
ATOM 725 N N . LEU A 1 91 ? -5.284 -10.467 5.746 1.00 94.25 91 LEU A N 1
ATOM 726 C CA . LEU A 1 91 ? -5.041 -9.465 4.700 1.00 94.25 91 LEU A CA 1
ATOM 727 C C . LEU A 1 91 ? -4.079 -9.981 3.619 1.00 94.25 91 LEU A C 1
ATOM 729 O O . LEU A 1 91 ? -4.318 -9.786 2.425 1.00 94.25 91 LEU A O 1
ATOM 733 N N . ARG A 1 92 ? -2.991 -10.657 4.015 1.00 93.19 92 ARG A N 1
ATOM 734 C CA . ARG A 1 92 ? -2.050 -11.288 3.075 1.00 93.19 92 ARG A CA 1
ATOM 735 C C . ARG A 1 92 ? -2.757 -12.315 2.193 1.00 93.19 92 ARG A C 1
ATOM 737 O O . ARG A 1 92 ? -2.548 -12.308 0.975 1.00 93.19 92 ARG A O 1
ATOM 744 N N . GLY A 1 93 ? -3.562 -13.189 2.798 1.00 93.50 93 GLY A N 1
ATOM 745 C CA . GLY A 1 93 ? -4.362 -14.186 2.087 1.00 93.50 93 GLY A CA 1
ATOM 746 C C . GLY A 1 93 ? -5.320 -13.524 1.100 1.00 93.50 93 GLY A C 1
ATOM 747 O O . GLY A 1 93 ? -5.280 -13.822 -0.093 1.00 93.50 93 GLY A O 1
ATOM 748 N N . GLU A 1 94 ? -6.077 -12.532 1.571 1.00 92.69 94 GLU A N 1
ATOM 749 C CA . GLU A 1 94 ? -7.032 -11.768 0.770 1.00 92.69 94 GLU A CA 1
ATOM 750 C C . GLU A 1 94 ? -6.380 -11.113 -0.452 1.00 92.69 94 GLU A C 1
ATOM 752 O O . GLU A 1 94 ? -6.903 -11.209 -1.566 1.00 92.69 94 GLU A O 1
ATOM 757 N N . PHE A 1 95 ? -5.231 -10.459 -0.257 1.00 89.88 95 PHE A N 1
ATOM 758 C CA . PHE A 1 95 ? -4.490 -9.830 -1.346 1.00 89.88 95 PHE A CA 1
ATOM 759 C C . PHE A 1 95 ? -3.984 -10.874 -2.341 1.00 89.88 95 PHE A C 1
ATOM 761 O O . PHE A 1 95 ? -4.088 -10.673 -3.549 1.00 89.88 95 PHE A O 1
ATOM 768 N N . THR A 1 96 ? -3.443 -11.992 -1.852 1.00 89.25 96 THR A N 1
ATOM 769 C CA . THR A 1 96 ? -2.881 -13.054 -2.698 1.00 89.25 96 THR A CA 1
ATOM 770 C C . THR A 1 96 ? -3.960 -13.688 -3.573 1.00 89.25 96 THR A C 1
ATOM 772 O O . THR A 1 96 ? -3.785 -13.792 -4.788 1.00 89.25 96 THR A O 1
ATOM 775 N N . GLU A 1 97 ? -5.097 -14.053 -2.982 1.00 89.56 97 GLU A N 1
ATOM 776 C CA . GLU A 1 97 ? -6.251 -14.598 -3.703 1.00 89.56 97 GLU A CA 1
ATOM 777 C C . GLU A 1 97 ? -6.787 -13.603 -4.732 1.00 89.56 97 GLU A C 1
ATOM 779 O O . GLU A 1 97 ? -7.013 -13.952 -5.896 1.00 89.56 97 GLU A O 1
ATOM 784 N N . PHE A 1 98 ? -6.935 -12.340 -4.323 1.00 87.38 98 PHE A N 1
ATOM 785 C CA . PHE A 1 98 ? -7.412 -11.292 -5.209 1.00 87.38 98 PHE A CA 1
ATOM 786 C C . PHE A 1 98 ? -6.456 -11.080 -6.384 1.00 87.38 98 PHE A C 1
ATOM 788 O O . PHE A 1 98 ? -6.902 -11.043 -7.529 1.00 87.38 98 PHE A O 1
ATOM 795 N N . ALA A 1 99 ? -5.146 -11.033 -6.135 1.00 82.81 99 ALA A N 1
ATOM 796 C CA . ALA A 1 99 ? -4.133 -10.862 -7.168 1.00 82.81 99 ALA A CA 1
ATOM 797 C C . ALA A 1 99 ? -4.133 -12.002 -8.190 1.00 82.81 99 ALA A C 1
ATOM 799 O O . ALA A 1 99 ? -4.042 -11.752 -9.393 1.00 82.81 99 ALA A O 1
ATOM 800 N N . VAL A 1 100 ? -4.283 -13.252 -7.737 1.00 83.62 100 VAL A N 1
ATOM 801 C CA . VAL A 1 100 ? -4.393 -14.418 -8.627 1.00 83.62 100 VAL A CA 1
ATOM 802 C C . VAL A 1 100 ? -5.612 -14.287 -9.544 1.00 83.62 100 VAL A C 1
ATOM 804 O O . VAL A 1 100 ? -5.476 -14.463 -10.756 1.00 83.62 100 VAL A O 1
ATOM 807 N N . GLY A 1 101 ? -6.774 -13.910 -8.999 1.00 78.25 101 GLY A N 1
ATOM 808 C CA . GLY A 1 101 ? -7.997 -13.700 -9.780 1.00 78.25 101 GLY A CA 1
ATOM 809 C C . GLY A 1 101 ? -7.940 -12.487 -10.718 1.00 78.25 101 GLY A C 1
ATOM 810 O O . GLY A 1 101 ? -8.561 -12.494 -11.783 1.00 78.25 101 GLY A O 1
ATOM 811 N N . ASN A 1 102 ? -7.167 -11.455 -10.367 1.00 77.00 102 ASN A N 1
ATOM 812 C CA . ASN A 1 102 ? -7.094 -10.206 -11.129 1.00 77.00 102 ASN A CA 1
ATOM 813 C C . ASN A 1 102 ? -6.134 -10.272 -12.331 1.00 77.00 102 ASN A C 1
ATOM 815 O O . ASN A 1 102 ? -6.237 -9.447 -13.239 1.00 77.00 102 ASN A O 1
ATOM 819 N N . ARG A 1 103 ? -5.239 -11.270 -12.395 1.00 71.38 103 ARG A N 1
ATOM 820 C CA . ARG A 1 103 ? -4.288 -11.442 -13.515 1.00 71.38 103 ARG A CA 1
ATOM 821 C C . ARG A 1 103 ? -4.961 -11.491 -14.887 1.00 71.38 103 ARG A C 1
ATOM 823 O O . ARG A 1 103 ? -4.397 -10.985 -15.849 1.00 71.38 103 ARG A O 1
ATOM 830 N N . ALA A 1 104 ? -6.163 -12.060 -14.979 1.00 69.69 104 ALA A N 1
ATOM 831 C CA . ALA A 1 104 ? -6.922 -12.128 -16.230 1.00 69.69 104 ALA A CA 1
ATOM 832 C C . ALA A 1 104 ? -7.539 -10.777 -16.656 1.00 69.69 104 ALA A C 1
ATOM 834 O O . ALA A 1 104 ? -7.900 -10.607 -17.819 1.00 69.69 104 ALA A O 1
ATOM 835 N N . TYR A 1 105 ? -7.663 -9.820 -15.730 1.00 64.81 105 TYR A N 1
ATOM 836 C CA . TYR A 1 105 ? -8.266 -8.502 -15.961 1.00 64.81 105 TYR A CA 1
ATOM 837 C C . TYR A 1 105 ? -7.235 -7.401 -16.227 1.00 64.81 105 TYR A C 1
ATOM 839 O O . TYR A 1 105 ? -7.573 -6.387 -16.841 1.00 64.81 105 TYR A O 1
ATOM 847 N N . ALA A 1 106 ? -5.985 -7.614 -15.809 1.00 61.62 106 ALA A N 1
ATOM 848 C CA . ALA A 1 106 ? -4.853 -6.732 -16.060 1.00 61.62 106 ALA A CA 1
ATOM 849 C C . ALA A 1 106 ? -4.527 -6.654 -17.563 1.00 61.62 106 ALA A C 1
ATOM 851 O O . ALA A 1 106 ? -3.689 -7.389 -18.084 1.00 61.62 106 ALA A O 1
ATOM 852 N N . THR A 1 107 ? -5.197 -5.753 -18.279 1.00 61.75 107 THR A N 1
ATOM 853 C CA . THR A 1 107 ? -4.959 -5.496 -19.705 1.00 61.75 107 THR A CA 1
ATOM 854 C C . THR A 1 107 ? -4.670 -4.016 -19.931 1.00 61.75 107 THR A C 1
ATOM 856 O O . THR A 1 107 ? -5.107 -3.168 -19.161 1.00 61.75 107 THR A O 1
ATOM 859 N N . SER A 1 108 ? -3.996 -3.682 -21.034 1.00 58.38 108 SER A N 1
ATOM 860 C CA . SER A 1 108 ? -3.730 -2.295 -21.462 1.00 58.38 108 SER A CA 1
ATOM 861 C C . SER A 1 108 ? -4.979 -1.439 -21.693 1.00 58.38 108 SER A C 1
ATOM 863 O O . SER A 1 108 ? -4.867 -0.229 -21.863 1.00 58.38 108 SER A O 1
ATOM 865 N N . SER A 1 109 ? -6.156 -2.064 -21.754 1.00 61.19 109 SER A N 1
ATOM 866 C CA . SER A 1 109 ? -7.410 -1.441 -22.182 1.00 61.19 109 SER A CA 1
ATOM 867 C C . SER A 1 109 ? -8.493 -1.436 -21.103 1.00 61.19 109 SER A C 1
ATOM 869 O O . SER A 1 109 ? -9.592 -0.942 -21.356 1.00 61.19 109 SER A O 1
ATOM 871 N N . ARG A 1 110 ? -8.220 -1.980 -19.908 1.00 61.50 110 ARG A N 1
ATOM 872 C CA . ARG A 1 110 ? -9.193 -2.063 -18.811 1.00 61.50 110 ARG A CA 1
ATOM 873 C C . ARG A 1 110 ? -8.557 -1.677 -17.488 1.00 61.50 110 ARG A C 1
ATOM 875 O O . ARG A 1 110 ? -7.414 -2.022 -17.210 1.00 61.50 110 ARG A O 1
ATOM 882 N N . PHE A 1 111 ? -9.333 -0.977 -16.670 1.00 60.78 111 PHE A N 1
ATOM 883 C CA . PHE A 1 111 ? -8.937 -0.658 -15.307 1.00 60.78 111 PHE A CA 1
ATOM 884 C C . PHE A 1 111 ? -8.882 -1.953 -14.474 1.00 60.78 111 PHE A C 1
ATOM 886 O O . PHE A 1 111 ? -9.777 -2.791 -14.633 1.00 60.78 111 PHE A O 1
ATOM 893 N N . PRO A 1 112 ? -7.867 -2.154 -13.613 1.00 64.69 112 PRO A N 1
ATOM 894 C CA . PRO A 1 112 ? -7.814 -3.325 -12.741 1.00 64.69 112 PRO A CA 1
ATOM 895 C C . PRO A 1 112 ? -9.012 -3.327 -11.786 1.00 64.69 112 PRO A C 1
ATOM 897 O O . PRO A 1 112 ? -9.482 -2.262 -11.373 1.00 64.69 112 PRO A O 1
ATOM 900 N N . ASN A 1 113 ? -9.501 -4.516 -11.408 1.00 72.25 113 ASN A N 1
ATOM 901 C CA . ASN A 1 113 ? -10.524 -4.586 -10.367 1.00 72.25 113 ASN A CA 1
ATOM 902 C C . ASN A 1 113 ? -9.969 -3.954 -9.090 1.00 72.25 113 ASN A C 1
ATOM 904 O O . ASN A 1 113 ? -8.818 -4.208 -8.718 1.00 72.25 113 ASN A O 1
ATOM 908 N N . VAL A 1 114 ? -10.811 -3.169 -8.422 1.00 78.69 114 VAL A N 1
ATOM 909 C CA . VAL A 1 114 ? -10.539 -2.622 -7.095 1.00 78.69 114 VAL A CA 1
ATOM 910 C C . VAL A 1 114 ? -11.339 -3.435 -6.091 1.00 78.69 114 VAL A C 1
ATOM 912 O O . VAL A 1 114 ? -12.548 -3.602 -6.253 1.00 78.69 114 VAL A O 1
ATOM 915 N N . LYS A 1 115 ? -10.669 -3.935 -5.056 1.00 84.81 115 LYS A N 1
ATOM 916 C CA . LYS A 1 115 ? -11.317 -4.586 -3.915 1.00 84.81 115 LYS A CA 1
ATOM 917 C C . LYS A 1 115 ? -11.134 -3.715 -2.680 1.00 84.81 115 LYS A C 1
ATOM 919 O O . LYS A 1 115 ? -10.049 -3.182 -2.467 1.00 84.81 115 LYS A O 1
ATOM 924 N N . VAL A 1 116 ? -12.181 -3.570 -1.875 1.00 88.19 116 VAL A N 1
ATOM 925 C CA . VAL A 1 116 ? -12.062 -3.023 -0.517 1.00 88.19 116 VAL A CA 1
ATOM 926 C C . VAL A 1 116 ? -11.681 -4.171 0.406 1.00 88.19 116 VAL A C 1
ATOM 928 O O . VAL A 1 116 ? -12.310 -5.229 0.352 1.00 88.19 116 VAL A O 1
ATOM 931 N N . SER A 1 117 ? -10.621 -3.982 1.186 1.00 90.44 117 SER A N 1
ATOM 932 C CA . SER A 1 117 ? -10.157 -4.986 2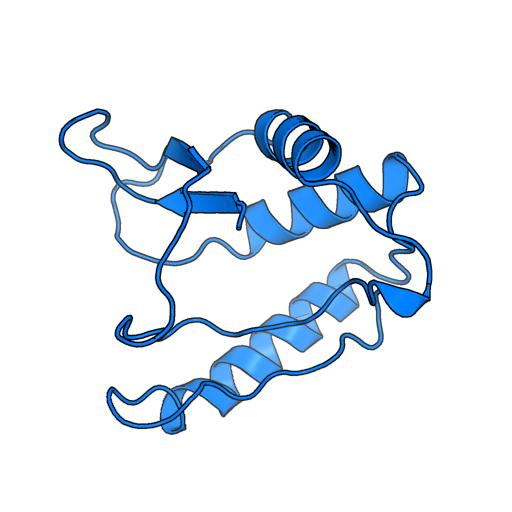.138 1.00 90.44 117 SER A CA 1
ATOM 933 C C . SER A 1 117 ? -11.192 -5.221 3.233 1.00 90.44 117 SER A C 1
ATOM 935 O O . SER A 1 117 ? -11.760 -4.277 3.775 1.00 90.44 117 SER A O 1
ATOM 937 N N . SER A 1 118 ? -11.409 -6.484 3.597 1.00 91.31 118 SER A N 1
ATOM 938 C CA . SER A 1 118 ? -12.261 -6.836 4.747 1.00 91.31 118 SER A CA 1
ATOM 939 C C . SER A 1 118 ? -11.520 -6.674 6.085 1.00 91.31 118 SER A C 1
ATOM 941 O O . SER A 1 118 ? -12.139 -6.569 7.155 1.00 91.31 118 SER A O 1
ATOM 943 N N . PHE A 1 119 ? -10.186 -6.646 6.014 1.00 92.88 119 PHE A N 1
ATOM 944 C CA . PHE A 1 119 ? -9.257 -6.675 7.143 1.00 92.88 119 PHE A CA 1
ATOM 945 C C . PHE A 1 119 ? -8.602 -5.323 7.426 1.00 92.88 119 PHE A C 1
ATOM 947 O O . PHE A 1 119 ? -7.828 -5.219 8.375 1.00 92.88 119 PHE A O 1
ATOM 954 N N . CYS A 1 120 ? -8.941 -4.296 6.649 1.00 87.38 120 CYS A N 1
ATOM 955 C CA . CYS A 1 120 ? -8.561 -2.914 6.904 1.00 87.38 120 CYS A CA 1
ATOM 956 C C . CYS A 1 120 ? -9.797 -2.011 6.881 1.00 87.38 120 CYS A C 1
ATOM 958 O O . CYS A 1 120 ? -10.744 -2.280 6.139 1.00 87.38 120 CYS A O 1
ATOM 960 N N . SER A 1 121 ? -9.781 -0.951 7.683 1.00 83.25 121 SER A N 1
ATOM 961 C CA . SER A 1 121 ? -10.769 0.134 7.649 1.00 83.25 121 SER A CA 1
ATOM 962 C C . SER A 1 121 ? -10.142 1.443 8.072 1.00 83.25 121 SER A C 1
ATOM 964 O O . SER A 1 121 ? -9.360 1.387 9.051 1.00 83.25 121 SER A O 1
#

Organism: NCBI:txid1400762